Protein AF-A0A327SM67-F1 (afdb_monomer_lite)

Foldseek 3Di:
DPVVLVPLQVVQVVCQVVFHKDKWWFFALVVQVCCVVPVVVHPCVVPTDTFIWIDHLQWIDGDPDIDGLQQWDAWDADPVSQKIFTAGPVRDTPDMGHNPDRTPVSNVRSNSVCSNPVPD

Organism: NCBI:txid188932

pLDDT: mean 78.14, std 14.3, range [40.53, 94.38]

Secondary structure (DSSP, 8-state):
--HHHHHHHHHHHHHHHTT--EEEEE--HHHHHHHHHH-TTSGGGG--PPEEEEE-SSEEEETTEEEEGGGEEEEEEETTTTEEEEEETT--EEEEEE-SSS--HHHHHHHHHHHHH---

Radius of gyration: 15.09 Å; chains: 1; bounding box: 34×30×40 Å

Sequence (120 aa):
MLQFQVLYVPKALRELEANKSLTFQYINYDTALGKKLFATGTQSFLNVQPKEIIVTKDHLIIDSTKLMIADLNHFAVNSWISQISLHNKENKVVFSTATNGIFSGKSFVSLLDKLINSKD

Structure (mmCIF, N/CA/C/O backbone):
data_AF-A0A327SM67-F1
#
_entry.id   AF-A0A327SM67-F1
#
loop_
_atom_site.group_PDB
_atom_site.id
_atom_site.type_symbol
_atom_site.label_atom_id
_atom_site.label_alt_id
_atom_site.label_comp_id
_atom_site.label_asym_id
_atom_site.label_entity_id
_atom_site.label_seq_id
_atom_site.pdbx_PDB_ins_code
_atom_site.Cartn_x
_atom_site.Cartn_y
_atom_site.Cartn_z
_atom_site.occupancy
_atom_site.B_iso_or_equiv
_atom_site.auth_seq_id
_atom_site.auth_comp_id
_atom_site.auth_asym_id
_atom_site.auth_atom_id
_atom_site.pdbx_PDB_model_num
ATOM 1 N N . MET A 1 1 ? 20.160 7.576 11.859 1.00 43.25 1 MET A N 1
ATOM 2 C CA . MET A 1 1 ? 19.100 7.593 10.821 1.00 43.25 1 MET A CA 1
ATOM 3 C C . MET A 1 1 ? 17.802 6.889 11.289 1.00 43.25 1 MET A C 1
ATOM 5 O O . MET A 1 1 ? 17.096 6.331 10.464 1.00 43.25 1 MET A O 1
ATOM 9 N N . LEU A 1 2 ? 17.465 6.927 12.594 1.00 49.34 2 LEU A N 1
ATOM 10 C CA . LEU A 1 2 ? 16.304 6.230 13.196 1.00 49.34 2 LEU A CA 1
ATOM 11 C C . LEU A 1 2 ? 15.157 7.176 13.621 1.00 49.34 2 LEU A C 1
ATOM 13 O O . LEU A 1 2 ? 14.015 6.748 13.709 1.00 49.34 2 LEU A O 1
ATOM 17 N N . GLN A 1 3 ? 15.419 8.470 13.840 1.00 40.53 3 GLN A N 1
ATOM 18 C CA . GLN A 1 3 ? 14.426 9.394 14.418 1.00 40.53 3 GLN A CA 1
ATOM 19 C C . GLN A 1 3 ? 13.226 9.714 13.507 1.00 40.53 3 GLN A C 1
ATOM 21 O O . GLN A 1 3 ? 12.121 9.888 14.010 1.00 40.53 3 GLN A O 1
ATOM 26 N N . PHE A 1 4 ? 13.399 9.750 12.179 1.00 46.88 4 PHE A N 1
ATOM 27 C CA . PHE A 1 4 ? 12.300 10.090 11.258 1.00 46.88 4 PHE A CA 1
ATOM 28 C C . PHE A 1 4 ? 11.233 8.987 11.141 1.00 46.88 4 PHE A C 1
ATOM 30 O O . PHE A 1 4 ? 10.052 9.298 11.006 1.00 46.88 4 PHE A O 1
ATOM 37 N N . GLN A 1 5 ? 11.616 7.707 11.243 1.00 50.38 5 GLN A N 1
ATOM 38 C CA . GLN A 1 5 ? 10.654 6.592 11.246 1.00 50.38 5 GLN A CA 1
ATOM 39 C C . GLN A 1 5 ? 9.809 6.562 12.528 1.00 50.38 5 GLN A C 1
ATOM 41 O O . GLN A 1 5 ? 8.619 6.262 12.463 1.00 50.38 5 GLN A O 1
ATOM 46 N N . VAL A 1 6 ? 10.403 6.925 13.672 1.00 54.69 6 VAL A N 1
ATOM 47 C CA . VAL A 1 6 ? 9.759 6.862 14.998 1.00 54.69 6 VAL A CA 1
ATOM 48 C C . VAL A 1 6 ? 8.596 7.855 15.135 1.00 54.69 6 VAL A C 1
ATOM 50 O O . VAL A 1 6 ? 7.640 7.577 15.851 1.00 54.69 6 VAL A O 1
ATOM 53 N N . LEU A 1 7 ? 8.626 8.986 14.421 1.00 61.75 7 LEU A N 1
ATOM 54 C CA . LEU A 1 7 ? 7.580 10.018 14.509 1.00 61.75 7 LEU A CA 1
ATOM 55 C C . LEU A 1 7 ? 6.498 9.906 13.425 1.00 61.75 7 LEU A C 1
ATOM 57 O O . LEU A 1 7 ? 5.376 10.366 13.639 1.00 61.75 7 LEU A O 1
ATOM 61 N N . TYR A 1 8 ? 6.809 9.303 12.274 1.00 78.38 8 TYR A N 1
ATOM 62 C CA . TYR A 1 8 ? 5.882 9.255 11.142 1.00 78.38 8 TYR A CA 1
ATOM 63 C C . TYR A 1 8 ? 4.694 8.320 11.389 1.00 78.38 8 TYR A C 1
ATOM 65 O O . TYR A 1 8 ? 3.550 8.746 11.251 1.00 78.38 8 TYR A O 1
ATOM 73 N N . VAL A 1 9 ? 4.947 7.066 11.784 1.00 84.56 9 VAL A N 1
ATOM 74 C CA . VAL A 1 9 ? 3.886 6.052 11.924 1.00 84.56 9 VAL A CA 1
ATOM 75 C C . VAL A 1 9 ? 2.842 6.449 12.978 1.00 84.56 9 VAL A C 1
ATOM 77 O O . VAL A 1 9 ? 1.659 6.425 12.651 1.00 84.56 9 VAL A O 1
ATOM 80 N N . PRO A 1 10 ? 3.209 6.910 14.193 1.00 87.75 10 PRO A N 1
ATOM 81 C CA . PRO A 1 10 ? 2.212 7.329 15.180 1.00 87.75 10 PRO A CA 1
ATOM 82 C C . PRO A 1 10 ? 1.365 8.523 14.727 1.00 87.75 10 PRO A C 1
ATOM 84 O O . PRO A 1 10 ? 0.188 8.606 15.065 1.00 87.75 10 PRO A O 1
ATOM 87 N N . LYS A 1 11 ? 1.945 9.462 13.967 1.00 89.00 11 LYS A N 1
ATOM 88 C CA . LYS A 1 11 ? 1.199 10.595 13.407 1.00 89.00 11 LYS A CA 1
ATOM 89 C C . LYS A 1 11 ? 0.236 10.130 12.312 1.00 89.00 11 LYS A C 1
ATOM 91 O O . LYS A 1 11 ? -0.925 10.520 12.326 1.00 89.00 11 LYS A O 1
ATOM 96 N N . ALA A 1 12 ? 0.719 9.288 11.402 1.00 89.31 12 ALA A N 1
ATOM 97 C CA . ALA A 1 12 ? -0.068 8.706 10.324 1.00 89.31 12 ALA A CA 1
ATOM 98 C C . ALA A 1 12 ? -1.276 7.923 10.867 1.00 89.31 12 ALA A C 1
ATOM 100 O O . ALA A 1 12 ? -2.394 8.142 10.415 1.00 89.31 12 ALA A O 1
ATOM 101 N N . LEU A 1 13 ? -1.077 7.089 11.893 1.00 90.75 13 LEU A N 1
ATOM 102 C CA . LEU A 1 13 ? -2.164 6.347 12.539 1.00 90.75 13 LEU A CA 1
ATOM 103 C C . LEU A 1 13 ? -3.231 7.279 13.130 1.00 90.75 13 LEU A C 1
ATOM 105 O O . LEU A 1 13 ? -4.409 7.070 12.868 1.00 90.75 13 LEU A O 1
ATOM 109 N N . ARG A 1 14 ? -2.841 8.360 13.823 1.00 91.25 14 ARG A N 1
ATOM 110 C CA . ARG A 1 14 ? -3.805 9.350 14.347 1.00 91.25 14 ARG A CA 1
ATOM 111 C C . ARG A 1 14 ? -4.618 10.037 13.251 1.00 91.25 14 ARG A C 1
ATOM 113 O O . ARG A 1 14 ? -5.788 10.346 13.452 1.00 91.25 14 ARG A O 1
ATOM 120 N N . GLU A 1 15 ? -4.005 10.322 12.103 1.00 93.25 15 GLU A N 1
ATOM 121 C CA . GLU A 1 15 ? -4.730 10.898 10.966 1.00 93.25 15 GLU A CA 1
ATOM 122 C C . GLU A 1 15 ? -5.769 9.906 10.419 1.00 93.25 15 GLU A C 1
ATOM 124 O O . GLU A 1 15 ? -6.915 10.299 10.198 1.00 93.25 15 GLU A O 1
ATOM 129 N N . LEU A 1 16 ? -5.415 8.621 10.306 1.00 92.69 16 LEU A N 1
ATOM 130 C CA . LEU A 1 16 ? -6.344 7.561 9.896 1.00 92.69 16 LEU A CA 1
ATOM 131 C C . LEU A 1 16 ? -7.469 7.331 10.921 1.00 92.69 16 LEU A C 1
ATOM 133 O O . LEU A 1 16 ? -8.625 7.175 10.532 1.00 92.69 16 LEU A O 1
ATOM 137 N N . GLU A 1 17 ? -7.167 7.359 12.223 1.00 91.19 17 GLU A N 1
ATOM 138 C CA . GLU A 1 17 ? -8.159 7.276 13.310 1.00 91.19 17 GLU A CA 1
ATOM 139 C C . GLU A 1 17 ? -9.166 8.431 13.262 1.00 91.19 17 GLU A C 1
ATOM 141 O O . GLU A 1 17 ? -10.353 8.236 13.519 1.00 91.19 17 GLU A O 1
ATOM 146 N N . ALA A 1 18 ? -8.713 9.621 12.861 1.00 93.94 18 ALA A N 1
ATOM 147 C CA . ALA A 1 18 ? -9.557 10.789 12.626 1.00 93.94 18 ALA A CA 1
ATOM 148 C C . ALA A 1 18 ? -10.314 10.745 11.278 1.00 93.94 18 ALA A C 1
ATOM 150 O O . ALA A 1 18 ? -10.834 11.771 10.839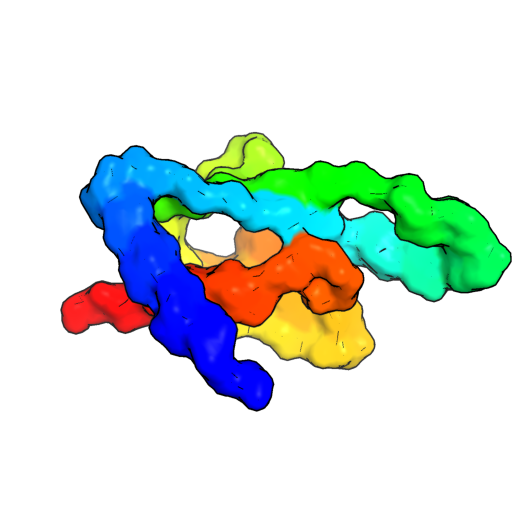 1.00 93.94 18 ALA A O 1
ATOM 151 N N . ASN A 1 19 ? -10.366 9.584 10.612 1.00 92.00 19 ASN A N 1
ATOM 152 C CA . ASN A 1 19 ? -10.963 9.363 9.289 1.00 92.00 19 ASN A CA 1
ATOM 153 C C . ASN A 1 19 ? -10.365 10.230 8.167 1.00 92.00 19 ASN A C 1
ATOM 155 O O . ASN A 1 19 ? -11.018 10.469 7.149 1.00 92.00 19 ASN A O 1
ATOM 159 N N . LYS A 1 20 ? -9.122 10.700 8.321 1.00 94.38 20 LYS A N 1
ATOM 160 C CA . LYS A 1 20 ? -8.383 11.345 7.229 1.00 94.38 20 LYS A CA 1
ATOM 161 C C . LYS A 1 20 ? -7.687 10.287 6.380 1.00 94.38 20 LYS A C 1
ATOM 163 O O . LYS A 1 20 ? -7.408 9.183 6.840 1.00 94.38 20 LYS A O 1
ATOM 168 N N . SER A 1 21 ? -7.397 10.637 5.133 1.00 93.12 21 SER A N 1
ATOM 169 C CA . SER A 1 21 ? -6.607 9.807 4.227 1.00 93.12 21 SER A CA 1
ATOM 170 C C . SER A 1 21 ? -5.152 10.266 4.173 1.00 93.12 21 SER A C 1
ATOM 172 O O . SER A 1 21 ? -4.869 11.459 4.276 1.00 93.12 21 SER A O 1
ATOM 174 N N . LEU A 1 22 ? -4.241 9.328 3.926 1.00 92.06 22 LEU A N 1
ATOM 175 C CA . LEU A 1 22 ? -2.829 9.589 3.657 1.00 92.06 22 LEU A CA 1
ATOM 176 C C . LEU A 1 22 ? -2.511 9.266 2.202 1.00 92.06 22 LEU A C 1
ATOM 178 O O . LEU A 1 22 ? -2.892 8.204 1.719 1.00 92.06 22 LEU A O 1
ATOM 182 N N . THR A 1 23 ? -1.761 10.134 1.530 1.00 90.19 23 THR A N 1
ATOM 183 C CA . THR A 1 23 ? -1.353 9.921 0.135 1.00 90.19 23 THR A CA 1
ATOM 184 C C . THR A 1 23 ? 0.138 9.622 0.055 1.00 90.19 23 THR A C 1
ATOM 186 O O . THR A 1 23 ? 0.968 10.374 0.567 1.00 90.19 23 THR A O 1
ATOM 189 N N . PHE A 1 24 ? 0.481 8.528 -0.617 1.00 85.38 24 PHE A N 1
ATOM 190 C CA . PHE A 1 24 ? 1.848 8.140 -0.942 1.00 85.38 24 PHE A CA 1
ATOM 191 C C . PHE A 1 24 ? 2.042 8.191 -2.450 1.00 85.38 24 PHE A C 1
ATOM 193 O O . PHE A 1 24 ? 1.218 7.687 -3.202 1.00 85.38 24 PHE A O 1
ATOM 200 N N . GLN A 1 25 ? 3.151 8.772 -2.889 1.00 82.62 25 GLN A N 1
ATOM 201 C CA . GLN A 1 25 ? 3.508 8.838 -4.302 1.00 82.62 25 GLN A CA 1
ATOM 202 C C . GLN A 1 25 ? 4.417 7.657 -4.650 1.00 82.62 25 GLN A C 1
ATOM 204 O O . GLN A 1 25 ? 5.375 7.399 -3.921 1.00 82.62 25 GLN A O 1
ATOM 209 N N . TYR A 1 26 ? 4.147 6.952 -5.747 1.00 77.38 26 TYR A N 1
ATOM 210 C CA . TYR A 1 26 ? 4.946 5.829 -6.243 1.00 77.38 26 TYR A CA 1
ATOM 211 C C . TYR A 1 26 ? 5.180 5.918 -7.752 1.00 77.38 26 TYR A C 1
ATOM 213 O O . TYR A 1 26 ? 4.542 6.691 -8.459 1.00 77.38 26 TYR A O 1
ATOM 221 N N . ILE A 1 27 ? 6.106 5.110 -8.262 1.00 73.81 27 ILE A N 1
ATOM 222 C CA . ILE A 1 27 ? 6.331 4.937 -9.700 1.00 73.81 27 ILE A CA 1
ATOM 223 C C . ILE A 1 27 ? 6.111 3.467 -10.015 1.00 73.81 27 ILE A C 1
ATOM 225 O O . ILE A 1 27 ? 6.690 2.608 -9.351 1.00 73.81 27 ILE A O 1
ATOM 229 N N . ASN A 1 28 ? 5.306 3.178 -11.040 1.00 70.62 28 ASN A N 1
ATOM 230 C CA . ASN A 1 28 ? 5.095 1.802 -11.474 1.00 70.62 28 ASN A CA 1
ATOM 231 C C . ASN A 1 28 ? 6.444 1.124 -11.783 1.00 70.62 28 ASN A C 1
ATOM 233 O O . ASN A 1 28 ? 7.319 1.711 -12.426 1.00 70.62 28 ASN A O 1
ATOM 237 N N . TYR A 1 29 ? 6.596 -0.113 -11.316 1.00 68.12 29 TYR A N 1
ATOM 238 C CA . TYR A 1 29 ? 7.802 -0.909 -11.460 1.00 68.12 29 TYR A CA 1
ATOM 239 C C . TYR A 1 29 ? 8.270 -1.020 -12.919 1.00 68.12 29 TYR A C 1
ATOM 241 O O . TYR A 1 29 ? 9.439 -0.755 -13.192 1.00 68.12 29 TYR A O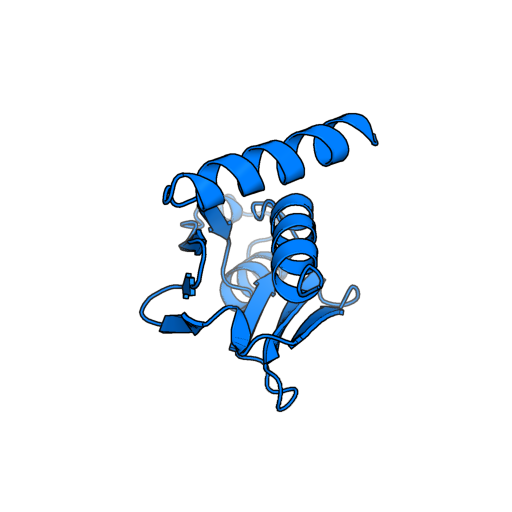 1
ATOM 249 N N . ASP A 1 30 ? 7.362 -1.300 -13.858 1.00 70.44 30 ASP A N 1
ATOM 250 C CA . ASP A 1 30 ? 7.698 -1.431 -15.284 1.00 70.44 30 ASP A CA 1
ATOM 251 C C . ASP A 1 30 ? 8.288 -0.132 -15.850 1.00 70.44 30 ASP A C 1
ATOM 253 O O . ASP A 1 30 ? 9.281 -0.139 -16.583 1.00 70.44 30 ASP A O 1
ATOM 257 N N . THR A 1 31 ? 7.732 1.010 -15.436 1.00 67.94 31 THR A N 1
ATOM 258 C CA . THR A 1 31 ? 8.224 2.340 -15.808 1.00 67.94 31 THR A CA 1
ATOM 259 C C . THR A 1 31 ? 9.613 2.602 -15.225 1.00 67.94 31 THR A C 1
ATOM 261 O O . THR A 1 31 ? 10.498 3.100 -15.926 1.00 67.94 31 THR A O 1
ATOM 264 N N . ALA A 1 32 ? 9.831 2.254 -13.954 1.00 68.56 32 ALA A N 1
ATOM 265 C CA . ALA A 1 32 ? 11.120 2.428 -13.290 1.00 68.56 32 ALA A CA 1
ATOM 266 C C . ALA A 1 32 ? 12.210 1.530 -13.901 1.00 68.56 32 ALA A C 1
ATOM 268 O O . ALA A 1 32 ? 13.333 1.986 -14.131 1.00 68.56 32 ALA A O 1
ATOM 269 N N . LEU A 1 33 ? 11.880 0.270 -14.202 1.00 66.56 33 LEU A N 1
ATOM 270 C CA . LEU A 1 33 ? 12.782 -0.691 -14.832 1.00 66.56 33 LEU A CA 1
ATOM 271 C C . LEU A 1 33 ? 13.143 -0.259 -16.258 1.00 66.56 33 LEU A C 1
ATOM 273 O O . LEU A 1 33 ? 14.324 -0.218 -16.601 1.00 66.56 33 LEU A O 1
ATOM 277 N N . GLY A 1 34 ? 12.152 0.146 -17.058 1.00 66.56 34 GLY A N 1
ATOM 278 C CA . GLY A 1 34 ? 12.375 0.659 -18.408 1.00 66.56 34 GLY A CA 1
ATOM 279 C C . GLY A 1 34 ? 13.311 1.870 -18.421 1.00 66.56 34 GLY A C 1
ATOM 280 O O . GLY A 1 34 ? 14.267 1.912 -19.189 1.00 66.56 34 GLY A O 1
ATOM 281 N N . LYS A 1 35 ? 13.130 2.836 -17.514 1.00 66.31 35 LYS A N 1
ATOM 282 C CA . LYS A 1 35 ? 14.044 3.989 -17.417 1.00 66.31 35 LYS A CA 1
ATOM 283 C C . LYS A 1 35 ? 15.444 3.593 -16.940 1.00 66.31 35 LYS A C 1
ATOM 285 O O . LYS A 1 35 ? 16.423 4.140 -17.441 1.00 66.31 35 LYS A O 1
ATOM 290 N N . LYS A 1 36 ? 15.564 2.634 -16.017 1.00 63.97 36 LYS A N 1
ATOM 291 C CA . LYS A 1 36 ? 16.868 2.126 -15.556 1.00 63.97 36 LYS A CA 1
ATOM 292 C C . LYS A 1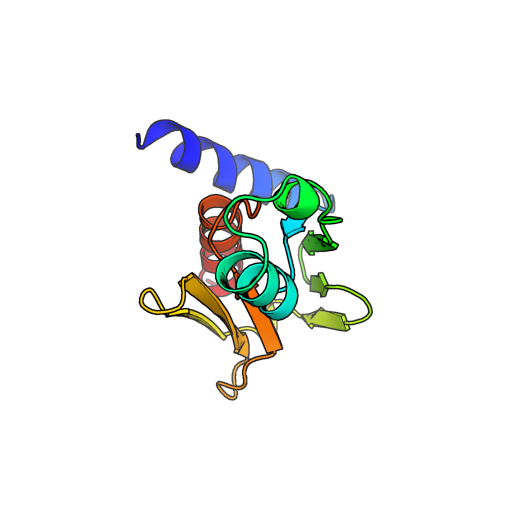 36 ? 17.656 1.447 -16.682 1.00 63.97 36 LYS A C 1
ATOM 294 O O . LYS A 1 36 ? 18.874 1.586 -16.722 1.00 63.97 36 LYS A O 1
ATOM 299 N N . LEU A 1 37 ? 16.973 0.723 -17.568 1.00 62.78 37 LEU A N 1
ATOM 300 C CA . LEU A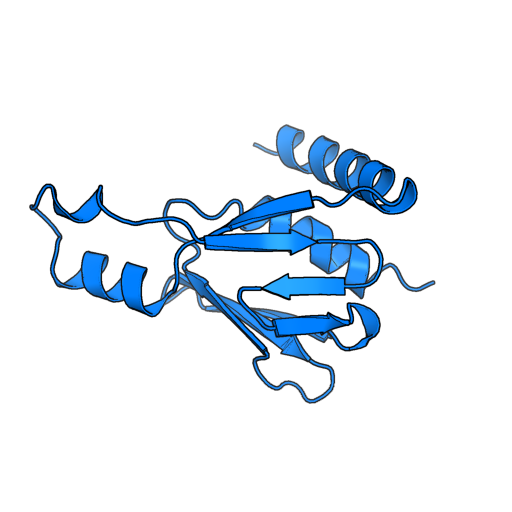 1 37 ? 17.596 -0.016 -18.668 1.00 62.78 37 LEU A CA 1
ATOM 301 C C . LEU A 1 37 ? 17.835 0.845 -19.918 1.00 62.78 37 LEU A C 1
ATOM 303 O O . LEU A 1 37 ? 18.838 0.647 -20.593 1.00 62.78 37 LEU A O 1
ATOM 307 N N . PHE A 1 38 ? 16.940 1.794 -20.217 1.00 61.59 38 PHE A N 1
ATOM 308 C CA . PHE A 1 38 ? 16.923 2.505 -21.504 1.00 61.59 38 PHE A CA 1
ATOM 309 C C 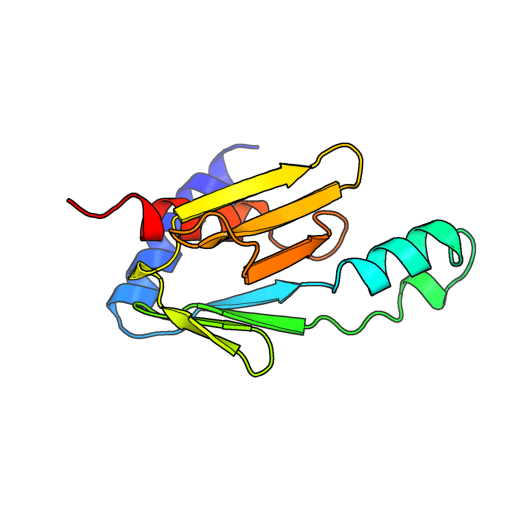. PHE A 1 38 ? 17.152 4.021 -21.420 1.00 61.59 38 PHE A C 1
ATOM 311 O O . PHE A 1 38 ? 17.280 4.664 -22.458 1.00 61.59 38 PHE A O 1
ATOM 318 N N . ALA A 1 39 ? 17.181 4.624 -20.226 1.00 57.47 39 ALA A N 1
ATOM 319 C CA . ALA A 1 39 ? 17.318 6.079 -20.067 1.00 57.47 39 ALA A CA 1
ATOM 320 C C . ALA A 1 39 ? 18.561 6.514 -19.272 1.00 57.47 39 ALA A C 1
ATOM 322 O O . ALA A 1 39 ? 18.744 7.713 -19.042 1.00 57.47 39 ALA A O 1
ATOM 323 N N . THR A 1 40 ? 19.429 5.581 -18.879 1.00 56.31 40 THR A N 1
ATOM 324 C CA . THR A 1 40 ? 20.730 5.858 -18.256 1.00 56.31 40 THR A CA 1
ATOM 325 C C . THR A 1 40 ? 21.591 6.721 -19.186 1.00 56.31 40 THR A C 1
ATOM 327 O O . THR A 1 40 ? 21.921 6.323 -20.296 1.00 56.31 40 THR A O 1
ATOM 330 N N . GLY A 1 41 ? 21.921 7.941 -18.746 1.00 54.12 41 GLY A N 1
ATOM 331 C CA . GLY A 1 41 ? 22.658 8.932 -19.547 1.00 54.12 41 GLY A CA 1
ATOM 332 C C . GLY A 1 41 ? 21.788 9.931 -20.322 1.00 54.12 41 GLY A C 1
ATOM 333 O O . GLY A 1 41 ? 22.327 10.778 -21.027 1.00 54.12 41 GLY A O 1
ATOM 334 N N . THR A 1 42 ? 20.457 9.888 -20.174 1.00 56.69 42 THR A N 1
ATOM 335 C CA . THR A 1 42 ? 19.530 10.831 -20.828 1.00 56.69 42 THR A CA 1
ATOM 336 C C . THR A 1 42 ? 18.725 11.636 -19.803 1.00 56.69 42 THR A C 1
ATOM 338 O O . THR A 1 42 ? 18.381 11.138 -18.731 1.00 56.69 42 THR A O 1
ATOM 341 N N . GLN A 1 43 ? 18.329 12.869 -20.147 1.00 53.50 43 GLN A N 1
ATOM 342 C CA . GLN A 1 43 ? 17.432 13.695 -19.314 1.00 53.50 43 GLN A CA 1
ATOM 343 C C . GLN A 1 43 ? 16.020 13.088 -19.152 1.00 53.50 43 GLN A C 1
ATOM 345 O O . GLN A 1 43 ? 15.222 13.547 -18.338 1.00 53.50 43 GLN A O 1
ATOM 350 N N . SER A 1 44 ? 15.714 12.013 -19.884 1.00 56.53 44 SER A N 1
ATOM 351 C CA . SER A 1 44 ? 14.422 11.328 -19.866 1.00 56.53 44 SER A CA 1
ATOM 352 C C . SER A 1 44 ? 14.126 10.616 -18.536 1.00 56.53 44 SER A C 1
ATOM 354 O O . SER A 1 44 ? 12.972 10.278 -18.278 1.00 56.53 44 SER A O 1
ATOM 356 N N . PHE A 1 45 ? 15.129 10.403 -17.674 1.00 52.66 45 PHE A N 1
ATOM 357 C CA . PHE A 1 45 ? 14.938 9.886 -16.311 1.00 52.66 45 PHE A CA 1
ATOM 358 C C . PHE A 1 45 ? 14.057 10.804 -15.439 1.00 52.66 45 PHE A C 1
ATOM 360 O O . PHE A 1 45 ? 13.367 10.313 -14.552 1.00 52.66 45 PHE A O 1
ATOM 367 N N . LEU A 1 46 ? 14.033 12.116 -15.716 1.00 54.69 46 LEU A N 1
ATOM 368 C CA . LEU A 1 46 ? 13.281 13.108 -14.934 1.00 54.69 46 LEU A CA 1
ATOM 369 C C . LEU A 1 46 ? 11.792 13.206 -15.319 1.00 54.69 46 LEU A C 1
ATOM 371 O O . LEU A 1 46 ? 10.997 13.722 -14.541 1.00 54.69 46 LEU A O 1
ATOM 375 N N . ASN A 1 47 ? 11.391 12.673 -16.479 1.00 62.78 47 ASN A N 1
ATOM 376 C CA . ASN A 1 47 ? 9.999 12.688 -16.949 1.00 62.78 47 ASN A CA 1
ATOM 377 C C . ASN A 1 47 ? 9.252 11.421 -16.521 1.00 62.78 47 ASN A C 1
ATOM 379 O O . ASN A 1 47 ? 8.844 10.611 -17.359 1.00 62.78 47 ASN A O 1
ATOM 383 N N . VAL A 1 48 ? 9.085 11.230 -15.214 1.00 66.38 48 VAL A N 1
ATOM 384 C CA . VAL A 1 48 ? 8.213 10.179 -14.682 1.00 66.38 48 VAL A CA 1
ATOM 385 C C . VAL A 1 48 ? 7.105 10.826 -13.870 1.00 66.38 48 VAL A C 1
ATOM 387 O O . VAL A 1 48 ? 7.375 11.492 -12.875 1.00 66.38 48 VAL A O 1
ATOM 390 N N . GLN A 1 49 ? 5.858 10.633 -14.301 1.00 74.06 49 GLN A N 1
ATOM 391 C CA . GLN A 1 49 ? 4.710 11.053 -13.509 1.00 74.06 49 GLN A CA 1
ATOM 392 C C . GLN A 1 49 ? 4.520 10.075 -12.343 1.00 74.06 49 GLN A C 1
ATOM 394 O O . GLN A 1 49 ? 4.343 8.875 -12.590 1.00 74.06 49 GLN A O 1
ATOM 399 N N . PRO A 1 50 ? 4.591 10.549 -11.087 1.00 76.44 50 PRO A N 1
ATOM 400 C CA . PRO A 1 50 ? 4.258 9.721 -9.945 1.00 76.44 50 PRO A CA 1
ATOM 401 C C . PRO A 1 50 ? 2.760 9.399 -9.948 1.00 76.44 50 PRO A C 1
ATOM 403 O O . PRO A 1 50 ? 1.931 10.184 -10.407 1.00 76.44 50 PRO A O 1
ATOM 406 N N . LYS A 1 51 ? 2.436 8.214 -9.445 1.00 83.25 51 LYS A N 1
ATOM 407 C CA . LYS A 1 51 ? 1.084 7.742 -9.167 1.00 83.25 51 LYS A CA 1
ATOM 408 C C . LYS A 1 51 ? 0.811 7.798 -7.672 1.00 83.25 51 LYS A C 1
ATOM 410 O O . LYS A 1 51 ? 1.739 7.774 -6.869 1.00 83.25 51 LYS A O 1
ATOM 415 N N . GLU A 1 52 ? -0.461 7.773 -7.304 1.00 88.06 52 GLU A N 1
ATOM 416 C CA . GLU A 1 52 ? -0.889 7.888 -5.914 1.00 88.06 52 GLU A CA 1
ATOM 417 C C . GLU A 1 52 ? -1.378 6.563 -5.338 1.00 88.06 52 GLU A C 1
ATOM 419 O O . GLU A 1 52 ? -2.072 5.784 -5.990 1.00 88.06 52 GLU A O 1
ATOM 424 N N . ILE A 1 53 ? -1.034 6.345 -4.074 1.00 89.06 53 ILE A N 1
ATOM 425 C CA . ILE A 1 53 ? -1.653 5.365 -3.195 1.00 89.06 53 ILE A CA 1
ATOM 426 C C . ILE A 1 53 ? -2.334 6.142 -2.082 1.00 89.06 53 ILE A C 1
ATOM 428 O O . ILE A 1 53 ? -1.671 6.861 -1.333 1.00 89.06 53 ILE A O 1
ATOM 432 N N . ILE A 1 54 ? -3.643 5.976 -1.949 1.00 92.44 54 ILE A N 1
ATOM 433 C CA . ILE A 1 54 ? -4.418 6.607 -0.887 1.00 92.44 54 ILE A CA 1
ATOM 434 C C . ILE A 1 54 ? -4.710 5.550 0.173 1.00 92.44 54 ILE A C 1
ATOM 436 O O . ILE A 1 54 ? -5.353 4.535 -0.091 1.00 92.44 54 ILE A O 1
ATOM 440 N N . VAL A 1 55 ? -4.230 5.789 1.387 1.00 92.19 55 VAL A N 1
ATOM 441 C CA . VAL A 1 55 ? -4.490 4.963 2.564 1.00 92.19 55 VAL A CA 1
ATOM 442 C C . VAL A 1 55 ? -5.601 5.624 3.364 1.00 92.19 55 VAL A C 1
ATOM 444 O O . VAL A 1 55 ? -5.499 6.785 3.752 1.00 92.19 55 VAL A O 1
ATOM 447 N N . THR A 1 56 ? -6.660 4.874 3.623 1.00 93.69 56 THR A N 1
ATOM 448 C CA . THR A 1 56 ? -7.697 5.209 4.605 1.00 93.69 56 THR A CA 1
ATOM 449 C C . THR A 1 56 ? -7.645 4.192 5.741 1.00 93.69 56 THR A C 1
ATOM 451 O O . THR A 1 56 ? -6.887 3.226 5.666 1.00 93.69 56 THR A O 1
ATOM 454 N N . LYS A 1 57 ? -8.458 4.383 6.784 1.00 91.44 57 LYS A N 1
ATOM 455 C CA . LYS A 1 57 ? -8.517 3.465 7.929 1.00 91.44 57 LYS A CA 1
ATOM 456 C C . LYS A 1 57 ? -8.737 2.002 7.522 1.00 91.44 57 LYS A C 1
ATOM 458 O O . LYS A 1 57 ? -8.084 1.120 8.066 1.00 91.44 57 LYS A O 1
ATOM 463 N N . ASP A 1 58 ? -9.618 1.768 6.550 1.00 92.62 58 ASP A N 1
ATOM 464 C CA . ASP A 1 58 ? -10.055 0.415 6.183 1.00 92.62 58 ASP A CA 1
ATOM 465 C C . ASP A 1 58 ? -9.579 -0.024 4.793 1.00 92.62 58 ASP A C 1
ATOM 467 O O . ASP A 1 58 ? -9.636 -1.209 4.461 1.00 92.62 58 ASP A O 1
ATOM 471 N N . HIS A 1 59 ? -9.120 0.915 3.960 1.00 94.12 59 HIS A N 1
ATOM 472 C CA . HIS A 1 59 ? -8.849 0.654 2.549 1.00 94.12 59 HIS A CA 1
ATOM 473 C C . HIS A 1 59 ? -7.535 1.243 2.061 1.00 94.12 59 HIS A C 1
ATOM 475 O O . HIS A 1 59 ? -7.157 2.355 2.431 1.00 94.12 59 HIS A O 1
ATOM 481 N N . LEU A 1 60 ? -6.932 0.522 1.121 1.00 92.56 60 LEU A N 1
ATOM 482 C CA . LEU A 1 60 ? -5.862 0.974 0.250 1.00 92.56 60 LEU A CA 1
ATOM 483 C C . LEU A 1 60 ? -6.436 1.203 -1.153 1.00 92.56 60 LEU A C 1
ATOM 485 O O . LEU A 1 60 ? -6.997 0.285 -1.748 1.00 92.56 60 LEU A O 1
ATOM 489 N N . ILE A 1 61 ? -6.317 2.417 -1.679 1.00 92.25 61 ILE A N 1
ATOM 490 C CA . ILE A 1 61 ? -6.772 2.775 -3.025 1.00 92.25 61 ILE A CA 1
ATOM 491 C C . ILE A 1 61 ? -5.537 3.004 -3.890 1.00 92.25 61 ILE A C 1
ATOM 493 O O . ILE A 1 61 ? -4.699 3.845 -3.565 1.00 92.25 61 ILE A O 1
ATOM 497 N N . ILE A 1 62 ? -5.419 2.235 -4.968 1.00 87.94 62 ILE A N 1
ATOM 498 C CA . ILE A 1 62 ? -4.306 2.281 -5.916 1.00 87.94 62 ILE A CA 1
ATOM 499 C C . ILE A 1 62 ? -4.900 2.262 -7.321 1.00 87.94 62 ILE A C 1
ATOM 501 O O . ILE A 1 62 ? -5.571 1.296 -7.689 1.00 87.94 62 ILE A O 1
ATOM 505 N N . ASP A 1 63 ? -4.637 3.302 -8.114 1.00 84.38 63 ASP A N 1
ATOM 506 C CA . ASP A 1 63 ? -5.289 3.499 -9.414 1.00 84.38 63 ASP A CA 1
ATOM 507 C C . ASP A 1 63 ? -6.833 3.381 -9.279 1.00 84.38 63 ASP A C 1
ATOM 509 O O . ASP A 1 63 ? -7.446 4.109 -8.500 1.00 84.38 63 ASP A O 1
ATOM 513 N N . SER A 1 64 ? -7.476 2.459 -10.003 1.00 84.06 64 SER A N 1
ATOM 514 C CA . SER A 1 64 ? -8.917 2.166 -9.908 1.00 84.06 64 SER A CA 1
ATOM 515 C C . SER A 1 64 ? -9.261 1.046 -8.917 1.00 84.06 64 SER A C 1
ATOM 517 O O . SER A 1 64 ? -10.432 0.695 -8.758 1.00 84.06 64 SER A O 1
ATOM 519 N N . THR A 1 65 ? -8.262 0.475 -8.245 1.00 87.75 65 THR A N 1
ATOM 520 C CA . THR A 1 65 ? -8.431 -0.662 -7.340 1.00 87.75 65 THR A CA 1
ATOM 521 C C . THR A 1 65 ? -8.584 -0.181 -5.904 1.00 87.75 65 THR A C 1
ATOM 523 O O . THR A 1 65 ? -7.760 0.576 -5.393 1.00 87.75 65 THR A O 1
ATOM 526 N N . LYS A 1 66 ? -9.616 -0.678 -5.220 1.00 92.44 66 LYS A N 1
ATOM 527 C CA . LYS A 1 66 ? -9.838 -0.470 -3.787 1.00 92.44 66 LYS A CA 1
ATOM 528 C C . LYS A 1 66 ? -9.694 -1.805 -3.060 1.00 92.44 66 LYS A C 1
ATOM 530 O O . LYS A 1 66 ? -10.502 -2.705 -3.257 1.00 92.44 66 LYS A O 1
ATOM 535 N N . LEU A 1 67 ? -8.667 -1.921 -2.227 1.00 91.31 67 LEU A N 1
ATOM 536 C CA . LEU A 1 67 ? -8.350 -3.112 -1.440 1.00 91.31 67 LEU A CA 1
ATOM 537 C C . LEU A 1 67 ? -8.743 -2.877 0.018 1.00 91.31 67 LEU A C 1
ATOM 539 O O . LEU A 1 67 ? -8.425 -1.823 0.568 1.00 91.31 67 LEU A O 1
ATOM 543 N N . MET A 1 68 ? -9.397 -3.841 0.664 1.00 93.19 68 MET A N 1
ATOM 544 C CA . MET A 1 68 ? -9.589 -3.791 2.114 1.00 93.19 68 MET A CA 1
ATOM 545 C C . MET A 1 68 ? -8.287 -4.163 2.817 1.00 93.19 68 MET A C 1
ATOM 547 O O . MET A 1 68 ? -7.689 -5.196 2.520 1.00 93.19 68 MET A O 1
ATOM 551 N N . ILE A 1 69 ? -7.875 -3.360 3.800 1.00 91.25 69 ILE A N 1
ATOM 552 C CA . ILE A 1 69 ? -6.690 -3.648 4.623 1.00 91.25 69 ILE A CA 1
ATOM 553 C C . ILE A 1 69 ? -6.846 -5.000 5.325 1.00 91.25 69 ILE A C 1
ATOM 555 O O . ILE A 1 69 ? -5.885 -5.751 5.460 1.00 91.25 69 ILE A O 1
ATOM 559 N N . ALA A 1 70 ? -8.077 -5.355 5.699 1.00 90.75 70 ALA A N 1
ATOM 560 C CA . ALA A 1 70 ? -8.390 -6.628 6.328 1.00 90.75 70 ALA A CA 1
ATOM 561 C C . ALA A 1 70 ? -8.107 -7.863 5.453 1.00 90.75 70 ALA A C 1
ATOM 563 O O . ALA A 1 70 ? -8.021 -8.954 6.019 1.00 90.75 70 ALA A O 1
ATOM 564 N N . ASP A 1 71 ? -7.954 -7.709 4.136 1.00 91.88 71 ASP A N 1
ATOM 565 C CA . ASP A 1 71 ? -7.663 -8.797 3.190 1.00 91.88 71 ASP A CA 1
ATOM 566 C C . ASP A 1 71 ? -6.173 -8.903 2.839 1.00 91.88 71 ASP A C 1
ATOM 568 O O . ASP A 1 71 ? -5.750 -9.840 2.152 1.00 91.88 71 ASP A O 1
ATOM 572 N N . LEU A 1 72 ? -5.369 -7.956 3.323 1.00 91.12 72 LEU A N 1
ATOM 573 C CA . LEU A 1 72 ? -3.922 -7.939 3.159 1.00 91.12 72 LEU A CA 1
ATOM 574 C C . LEU A 1 72 ? -3.254 -8.865 4.181 1.00 91.12 72 LEU A C 1
ATOM 576 O O . LEU A 1 72 ? -3.781 -9.092 5.269 1.00 91.12 72 LEU A O 1
ATOM 580 N N . ASN A 1 73 ? -2.093 -9.407 3.812 1.00 90.19 73 ASN A N 1
ATOM 581 C CA . ASN A 1 73 ? -1.330 -10.338 4.642 1.00 90.19 73 ASN A CA 1
ATOM 582 C C . ASN A 1 73 ? 0.073 -9.811 4.967 1.00 90.19 73 ASN A C 1
ATOM 584 O O . ASN A 1 73 ? 0.422 -9.665 6.129 1.00 90.19 73 ASN A O 1
ATOM 588 N N . HIS A 1 74 ? 0.898 -9.525 3.958 1.00 85.44 74 HIS A N 1
ATOM 589 C CA . HIS A 1 74 ? 2.268 -9.061 4.191 1.00 85.44 74 HIS A CA 1
ATOM 590 C C . HIS A 1 74 ? 2.872 -8.381 2.959 1.00 85.44 74 HIS A C 1
ATOM 592 O O . HIS A 1 74 ? 2.332 -8.449 1.849 1.00 85.44 74 HIS A O 1
ATOM 598 N N . PHE A 1 75 ? 4.035 -7.762 3.162 1.00 84.06 75 PHE A N 1
ATOM 599 C CA . PHE A 1 75 ? 4.916 -7.316 2.088 1.00 84.06 75 PHE A CA 1
ATOM 600 C C . PHE A 1 75 ? 6.047 -8.304 1.840 1.00 84.06 75 PHE A C 1
ATOM 602 O O . PHE A 1 75 ? 6.638 -8.820 2.787 1.00 84.06 75 PHE A O 1
ATOM 609 N N . ALA A 1 76 ? 6.418 -8.477 0.576 1.00 84.50 76 ALA A N 1
ATOM 610 C CA . ALA A 1 76 ? 7.666 -9.115 0.187 1.00 84.50 76 ALA A CA 1
ATOM 611 C C . ALA A 1 76 ? 8.573 -8.095 -0.510 1.00 84.50 76 ALA A C 1
ATOM 613 O O . ALA A 1 76 ? 8.124 -7.284 -1.321 1.00 84.50 76 ALA A O 1
ATOM 614 N N . VAL A 1 77 ? 9.865 -8.120 -0.177 1.00 82.00 77 VAL A N 1
ATOM 615 C CA . VAL A 1 77 ? 10.877 -7.251 -0.787 1.00 82.00 77 VAL A CA 1
ATOM 616 C C . VAL A 1 77 ? 11.816 -8.108 -1.615 1.00 82.00 77 VAL A C 1
ATOM 618 O O . VAL A 1 77 ? 12.458 -9.018 -1.095 1.00 82.00 77 VAL A O 1
ATOM 621 N N . ASN A 1 78 ? 11.937 -7.783 -2.897 1.00 83.00 78 ASN A N 1
ATOM 622 C CA . ASN A 1 78 ? 12.932 -8.371 -3.774 1.00 83.00 78 ASN A CA 1
ATOM 623 C C . ASN A 1 78 ? 14.048 -7.354 -4.036 1.00 83.00 78 ASN A C 1
ATOM 625 O O . ASN A 1 78 ? 13.959 -6.500 -4.924 1.00 83.00 78 ASN A O 1
ATOM 629 N N . SER A 1 79 ? 15.116 -7.455 -3.244 1.00 76.94 79 SER A N 1
ATOM 630 C CA . SER A 1 79 ? 16.268 -6.550 -3.310 1.00 76.94 79 SER A CA 1
ATOM 631 C C . SER A 1 79 ? 17.035 -6.645 -4.629 1.00 76.94 79 SER A C 1
ATOM 633 O O . SER A 1 79 ? 17.582 -5.638 -5.072 1.00 76.94 79 SER A O 1
ATOM 635 N N . TRP A 1 80 ? 17.039 -7.812 -5.287 1.00 76.50 80 TRP A N 1
ATOM 636 C CA . TRP A 1 80 ? 17.742 -8.016 -6.561 1.00 76.50 80 TRP A CA 1
ATOM 637 C C . TRP A 1 80 ? 17.204 -7.092 -7.654 1.00 76.50 80 TRP A C 1
ATOM 639 O O . TRP A 1 80 ? 17.961 -6.463 -8.392 1.00 76.50 80 TRP A O 1
ATOM 649 N N . ILE A 1 81 ? 15.879 -6.957 -7.708 1.00 76.81 81 ILE A N 1
ATOM 650 C CA . ILE A 1 81 ? 15.196 -6.119 -8.694 1.00 76.81 81 ILE A CA 1
ATOM 651 C C . ILE A 1 81 ? 14.678 -4.794 -8.129 1.00 76.81 81 ILE A C 1
ATOM 653 O O . ILE A 1 81 ? 14.067 -4.030 -8.869 1.00 76.81 81 ILE A O 1
ATOM 657 N N . SER A 1 82 ? 14.950 -4.492 -6.855 1.00 76.31 82 SER A N 1
ATOM 658 C CA . SER A 1 82 ? 14.449 -3.289 -6.171 1.00 76.31 82 SER A CA 1
ATOM 659 C C . SER A 1 82 ? 12.919 -3.170 -6.235 1.00 76.31 82 SER A C 1
ATOM 661 O O . SER A 1 82 ? 12.375 -2.111 -6.537 1.00 76.31 82 SER A O 1
ATOM 663 N N . GLN A 1 83 ? 12.217 -4.271 -5.967 1.00 83.75 83 GLN A N 1
ATOM 664 C CA . GLN A 1 83 ? 10.755 -4.328 -5.981 1.00 83.75 83 GLN A CA 1
ATOM 665 C C . GLN A 1 83 ? 10.218 -4.595 -4.578 1.00 83.75 83 GLN A C 1
ATOM 667 O O . GLN A 1 83 ? 10.817 -5.332 -3.793 1.00 83.75 83 GLN A O 1
ATOM 672 N N . ILE A 1 84 ? 9.058 -4.022 -4.287 1.00 83.62 84 ILE A N 1
ATOM 673 C CA . ILE A 1 84 ? 8.212 -4.431 -3.176 1.00 83.62 84 ILE A CA 1
ATOM 674 C C . ILE A 1 84 ? 6.849 -4.872 -3.699 1.00 83.62 84 ILE A C 1
ATOM 676 O O . ILE A 1 84 ? 6.287 -4.218 -4.579 1.00 83.62 84 ILE A O 1
ATOM 680 N N . SER A 1 85 ? 6.324 -5.967 -3.159 1.00 88.19 85 SER A N 1
ATOM 681 C CA . SER A 1 85 ? 4.996 -6.497 -3.465 1.00 88.19 85 SER A CA 1
ATOM 682 C C . SER A 1 85 ? 4.152 -6.625 -2.204 1.00 88.19 85 SER A C 1
ATOM 684 O O . SER A 1 85 ? 4.651 -6.964 -1.134 1.00 88.19 85 SER A O 1
ATOM 686 N N . LEU A 1 86 ? 2.859 -6.348 -2.339 1.00 88.81 86 LEU A N 1
ATOM 687 C CA . LEU A 1 86 ? 1.842 -6.542 -1.316 1.00 88.81 86 LEU A CA 1
ATOM 688 C C . LEU A 1 86 ? 1.040 -7.795 -1.657 1.00 88.81 86 LEU A C 1
ATOM 690 O O . LEU A 1 86 ? 0.551 -7.934 -2.783 1.00 88.81 86 LEU A O 1
ATOM 694 N N . HIS A 1 87 ? 0.900 -8.680 -0.677 1.00 91.19 87 HIS A N 1
ATOM 695 C CA . HIS A 1 87 ? 0.208 -9.951 -0.822 1.00 91.19 87 HIS A CA 1
ATOM 696 C C . HIS A 1 87 ? -1.096 -9.952 -0.027 1.00 91.19 87 HIS A C 1
ATOM 698 O O . HIS A 1 87 ? -1.153 -9.445 1.097 1.00 91.19 87 HIS A O 1
ATOM 704 N N . ASN A 1 88 ? -2.141 -10.540 -0.606 1.00 92.31 88 ASN A N 1
ATOM 705 C CA . ASN A 1 88 ? -3.390 -10.809 0.104 1.00 92.31 88 ASN A CA 1
ATOM 706 C C . ASN A 1 88 ? -3.290 -12.092 0.953 1.00 92.31 88 ASN A C 1
ATOM 708 O O . ASN A 1 88 ? -2.267 -12.781 0.961 1.00 92.31 88 ASN A O 1
ATOM 712 N N . LYS A 1 89 ? -4.374 -12.443 1.649 1.00 90.31 89 LYS A N 1
ATOM 713 C CA . LYS A 1 89 ? -4.487 -13.684 2.441 1.00 90.31 89 LYS A CA 1
ATOM 714 C C . LYS A 1 89 ? -4.310 -14.984 1.647 1.00 90.31 89 LYS A C 1
ATOM 716 O O . LYS A 1 89 ? -3.946 -15.997 2.228 1.00 90.31 89 LYS A O 1
ATOM 721 N N . GLU A 1 90 ? -4.515 -14.958 0.332 1.00 92.75 90 GLU A N 1
ATOM 722 C CA . GLU A 1 90 ? -4.249 -16.091 -0.568 1.00 92.75 90 GLU A CA 1
ATOM 723 C C . GLU A 1 90 ? -2.794 -16.110 -1.079 1.00 92.75 90 GLU A C 1
ATOM 725 O O . GLU A 1 90 ? -2.462 -16.876 -1.981 1.00 92.75 90 GLU A O 1
ATOM 730 N N . ASN A 1 91 ? -1.925 -15.241 -0.549 1.00 89.88 91 ASN A N 1
ATOM 731 C CA . ASN A 1 91 ? -0.555 -14.992 -1.007 1.00 89.88 91 ASN A CA 1
ATOM 732 C C . ASN A 1 91 ? -0.428 -14.502 -2.461 1.00 89.88 91 ASN A C 1
ATOM 734 O O . ASN A 1 91 ? 0.680 -14.456 -3.002 1.00 89.88 91 ASN A O 1
ATOM 738 N N . LYS A 1 92 ? -1.521 -14.058 -3.088 1.00 92.38 92 LYS A N 1
ATOM 739 C CA . LYS A 1 92 ? -1.488 -13.437 -4.418 1.00 92.38 92 LYS A CA 1
ATOM 740 C C . LYS A 1 92 ? -0.979 -12.003 -4.319 1.00 92.38 92 LYS A C 1
ATOM 742 O O . LYS A 1 92 ? -1.372 -11.260 -3.419 1.00 92.38 92 LYS A O 1
ATOM 747 N N . VAL A 1 93 ? -0.137 -11.609 -5.274 1.00 90.00 93 VAL A N 1
ATOM 748 C CA . VAL A 1 93 ? 0.329 -10.223 -5.413 1.00 90.00 93 VAL A CA 1
ATOM 749 C C . VAL A 1 93 ? -0.843 -9.356 -5.866 1.00 90.00 93 VAL A C 1
ATOM 751 O O . VAL A 1 93 ? -1.368 -9.550 -6.959 1.00 90.00 93 VAL A O 1
ATOM 754 N N . VAL A 1 94 ? -1.240 -8.399 -5.031 1.00 89.12 94 VAL A N 1
ATOM 755 C CA . VAL A 1 94 ? -2.315 -7.433 -5.334 1.00 89.12 94 VAL A CA 1
ATOM 756 C C . VAL A 1 94 ? -1.781 -6.048 -5.688 1.00 89.12 94 VAL A C 1
ATOM 758 O O . VAL A 1 94 ? -2.500 -5.226 -6.246 1.00 89.12 94 VAL A O 1
ATOM 761 N N . PHE A 1 95 ? -0.511 -5.788 -5.384 1.00 86.00 95 PHE A N 1
ATOM 762 C CA . PHE A 1 95 ? 0.185 -4.566 -5.761 1.00 86.00 95 PHE A CA 1
ATOM 763 C C . PHE A 1 95 ? 1.693 -4.809 -5.780 1.00 86.00 95 PHE A C 1
ATOM 765 O O . PHE A 1 95 ? 2.210 -5.568 -4.961 1.00 86.00 95 PHE A O 1
ATOM 772 N N . SER A 1 96 ? 2.414 -4.147 -6.685 1.00 84.19 96 SER A N 1
ATOM 773 C CA . SER A 1 96 ? 3.871 -4.084 -6.619 1.00 84.19 96 SER A CA 1
ATOM 774 C C . SER A 1 96 ? 4.400 -2.768 -7.179 1.00 84.19 96 SER A C 1
ATOM 776 O O . SER A 1 96 ? 3.799 -2.172 -8.071 1.00 84.19 96 SER A O 1
ATOM 778 N N . THR A 1 97 ? 5.524 -2.302 -6.643 1.00 77.38 97 THR A N 1
ATOM 779 C CA . THR A 1 97 ? 6.172 -1.059 -7.070 1.00 77.38 97 THR A CA 1
ATOM 780 C C . THR A 1 97 ? 7.685 -1.148 -6.915 1.00 77.38 97 THR A C 1
ATOM 782 O O . THR A 1 97 ? 8.206 -1.963 -6.150 1.00 77.38 97 THR A O 1
ATOM 785 N N . ALA A 1 98 ? 8.399 -0.286 -7.635 1.00 75.25 98 ALA A N 1
ATOM 786 C CA . ALA A 1 98 ? 9.824 -0.070 -7.437 1.00 75.25 98 ALA A CA 1
ATOM 787 C C . ALA A 1 98 ? 10.101 0.612 -6.083 1.00 75.25 98 ALA A C 1
ATOM 789 O O . ALA A 1 98 ? 9.341 1.478 -5.644 1.00 75.25 98 ALA A O 1
ATOM 790 N N . THR A 1 99 ? 11.201 0.238 -5.425 1.00 69.00 99 THR A N 1
ATOM 791 C CA . THR A 1 99 ? 11.667 0.829 -4.153 1.00 69.00 99 THR A CA 1
ATOM 792 C C . THR A 1 99 ? 12.716 1.928 -4.347 1.00 69.00 99 THR A C 1
ATOM 794 O O . THR A 1 99 ? 13.110 2.600 -3.395 1.00 69.00 99 THR A O 1
ATOM 797 N N . ASN A 1 100 ? 13.163 2.133 -5.582 1.00 62.56 100 ASN A N 1
ATOM 798 C CA . ASN A 1 100 ? 14.202 3.067 -5.991 1.00 62.56 100 ASN A CA 1
ATOM 799 C C . ASN A 1 100 ? 13.607 4.426 -6.416 1.00 62.56 100 ASN A C 1
ATOM 801 O O . ASN A 1 100 ? 12.789 4.504 -7.329 1.00 62.56 100 ASN A O 1
ATOM 805 N N . GLY A 1 101 ? 14.068 5.514 -5.786 1.00 56.56 101 GLY A N 1
ATOM 806 C CA . GLY A 1 101 ? 13.910 6.889 -6.281 1.00 56.56 101 GLY A CA 1
ATOM 807 C C . GLY A 1 101 ? 12.878 7.750 -5.545 1.00 56.56 101 GLY A C 1
ATOM 808 O O . GLY A 1 101 ? 13.268 8.645 -4.805 1.00 56.56 101 GLY A O 1
ATOM 809 N N . ILE A 1 102 ? 11.581 7.524 -5.784 1.00 55.12 102 ILE A N 1
ATOM 810 C CA . ILE A 1 102 ? 10.504 8.488 -5.433 1.00 55.12 102 ILE A CA 1
ATOM 811 C C . ILE A 1 102 ? 9.468 7.908 -4.458 1.00 55.12 102 ILE A C 1
ATOM 813 O O . ILE A 1 102 ? 8.685 8.639 -3.855 1.00 55.12 102 ILE A O 1
ATOM 817 N N . PHE A 1 103 ? 9.499 6.597 -4.230 1.00 61.78 103 PHE A N 1
ATOM 818 C CA . PHE A 1 103 ? 8.595 5.962 -3.286 1.00 61.78 103 PHE A CA 1
ATOM 819 C C . PHE A 1 103 ? 9.078 6.199 -1.853 1.00 61.78 103 PHE A C 1
ATOM 821 O O . PHE A 1 103 ? 10.181 5.782 -1.487 1.00 61.78 103 PHE A O 1
ATOM 828 N N . SER A 1 104 ? 8.237 6.790 -1.000 1.00 66.94 104 SER A N 1
ATOM 829 C CA . SER A 1 104 ? 8.431 6.833 0.459 1.00 66.94 104 SER A CA 1
ATOM 830 C C . SER A 1 104 ? 8.215 5.444 1.089 1.00 66.94 104 SER A C 1
ATOM 832 O O . SER A 1 104 ? 7.545 5.279 2.108 1.00 66.94 104 SER A O 1
ATOM 834 N N . GLY A 1 105 ? 8.818 4.420 0.477 1.00 70.06 105 GLY A N 1
ATOM 835 C CA . GLY A 1 105 ? 8.521 3.012 0.689 1.00 70.06 105 GLY A CA 1
ATOM 836 C C . GLY A 1 105 ? 8.775 2.555 2.110 1.00 70.06 105 GLY A C 1
ATOM 837 O O . GLY A 1 105 ? 7.975 1.808 2.647 1.00 70.06 105 GLY A O 1
ATOM 838 N N . LYS A 1 106 ? 9.814 3.064 2.780 1.00 74.31 106 LYS A N 1
ATOM 839 C CA . LYS A 1 106 ? 10.038 2.739 4.197 1.00 74.31 106 LYS A CA 1
ATOM 840 C C . LYS A 1 106 ? 8.878 3.204 5.082 1.00 74.31 106 LYS A C 1
ATOM 842 O O . LYS A 1 106 ? 8.433 2.444 5.930 1.00 74.31 106 LYS A O 1
ATOM 847 N N . SER A 1 107 ? 8.380 4.421 4.876 1.00 78.31 107 SER A N 1
ATOM 848 C CA . SER A 1 107 ? 7.265 4.978 5.650 1.00 78.31 107 SER A CA 1
ATOM 849 C C . SER A 1 107 ? 5.945 4.278 5.330 1.00 78.31 107 SER A C 1
ATOM 851 O O . SER A 1 107 ? 5.189 3.955 6.242 1.00 78.31 107 SER A O 1
ATOM 853 N N . PHE A 1 108 ? 5.701 4.001 4.048 1.00 81.81 108 PHE A N 1
ATOM 854 C CA . PHE A 1 108 ? 4.530 3.259 3.583 1.00 81.81 108 PHE A CA 1
ATOM 855 C C . PHE A 1 108 ? 4.484 1.841 4.157 1.00 81.81 108 PHE A C 1
ATOM 857 O O . PHE A 1 108 ? 3.479 1.436 4.735 1.00 81.81 108 PHE A O 1
ATOM 864 N N . VAL A 1 109 ? 5.596 1.110 4.053 1.00 80.94 109 VAL A N 1
ATOM 865 C CA . VAL A 1 109 ? 5.718 -0.263 4.555 1.00 80.94 109 VAL A CA 1
ATOM 866 C C . VAL A 1 109 ? 5.559 -0.303 6.060 1.00 80.94 109 VAL A C 1
ATOM 868 O O . VAL A 1 109 ? 4.788 -1.114 6.549 1.00 80.94 109 VAL A O 1
ATOM 871 N N . SER A 1 110 ? 6.229 0.583 6.803 1.00 84.81 110 SER A N 1
ATOM 872 C CA . SER A 1 110 ? 6.097 0.610 8.262 1.00 84.81 110 SER A CA 1
ATOM 873 C C . SER A 1 110 ? 4.677 0.953 8.726 1.00 84.81 110 SER A C 1
ATOM 875 O O . SER A 1 110 ? 4.229 0.413 9.734 1.00 84.81 110 SER A O 1
ATOM 877 N N . LEU A 1 111 ? 3.961 1.830 8.012 1.00 87.12 111 LEU A N 1
ATOM 878 C CA . LEU A 1 111 ? 2.563 2.136 8.316 1.00 87.12 111 LEU A CA 1
ATOM 879 C C . LEU A 1 111 ? 1.654 0.932 8.043 1.00 87.12 111 LEU A C 1
ATOM 881 O O . LEU A 1 111 ? 0.867 0.563 8.909 1.00 87.12 111 LEU A O 1
ATOM 885 N N . LEU A 1 112 ? 1.751 0.324 6.859 1.00 86.12 112 LEU A N 1
ATOM 886 C CA . LEU A 1 112 ? 0.883 -0.797 6.503 1.00 86.12 112 LEU A CA 1
ATOM 887 C C . LEU A 1 112 ? 1.211 -2.070 7.280 1.00 86.12 112 LEU A C 1
ATOM 889 O O . LEU A 1 112 ? 0.286 -2.782 7.640 1.00 86.12 112 LEU A O 1
ATOM 893 N N . ASP A 1 113 ? 2.478 -2.326 7.608 1.00 85.94 113 ASP A N 1
ATOM 894 C CA . ASP A 1 113 ? 2.860 -3.398 8.532 1.00 85.94 113 ASP A CA 1
ATOM 895 C C . ASP A 1 113 ? 2.141 -3.237 9.874 1.00 85.94 113 ASP A C 1
ATOM 897 O O . ASP A 1 113 ? 1.562 -4.194 10.382 1.00 85.94 113 ASP A O 1
ATOM 901 N N . LYS A 1 114 ? 2.072 -2.005 10.403 1.00 88.00 114 LYS A N 1
ATOM 902 C CA . LYS A 1 114 ? 1.249 -1.733 11.581 1.00 88.00 114 LYS A CA 1
ATOM 903 C C . LYS A 1 114 ? -0.229 -1.949 11.319 1.00 88.00 114 LYS A C 1
ATOM 905 O O . LYS A 1 114 ? -0.827 -2.666 12.092 1.00 88.00 114 LYS A O 1
ATOM 910 N N . LEU A 1 115 ? -0.814 -1.428 10.249 1.00 86.38 115 LEU A N 1
ATOM 911 C CA . LEU A 1 115 ? -2.250 -1.608 9.989 1.00 86.38 115 LEU A CA 1
ATOM 912 C C . LEU A 1 115 ? -2.664 -3.077 9.779 1.00 86.38 115 LEU A C 1
ATOM 914 O O . LEU A 1 115 ? -3.786 -3.453 10.109 1.00 86.38 115 LEU A O 1
ATOM 918 N N . ILE A 1 116 ? -1.771 -3.906 9.236 1.00 85.88 116 ILE A N 1
ATOM 919 C CA . ILE A 1 116 ? -2.010 -5.334 9.011 1.00 85.88 116 ILE A CA 1
ATOM 920 C C . ILE A 1 116 ? -1.824 -6.128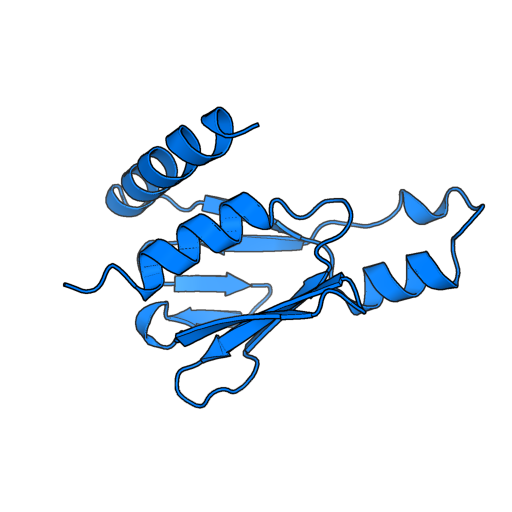 10.310 1.00 85.88 116 ILE A C 1
ATOM 922 O O . ILE A 1 116 ? -2.676 -6.948 10.652 1.00 85.88 116 ILE A O 1
ATOM 926 N N . ASN A 1 117 ? -0.739 -5.861 11.043 1.00 82.69 117 ASN A N 1
ATOM 927 C CA . ASN A 1 117 ? -0.348 -6.626 12.230 1.00 82.69 117 ASN A CA 1
ATOM 928 C C . ASN A 1 117 ? -0.849 -6.031 13.558 1.00 82.69 117 ASN A C 1
ATOM 930 O O . ASN A 1 117 ? -0.624 -6.631 14.601 1.00 82.69 117 ASN A O 1
ATOM 934 N N . SER A 1 118 ? -1.501 -4.863 13.567 1.00 72.06 118 SER A N 1
ATOM 935 C CA . SER A 1 118 ? -2.077 -4.248 14.778 1.00 72.06 118 SER A CA 1
ATOM 936 C C . SER A 1 118 ? -3.482 -4.748 15.102 1.00 72.06 118 SER A C 1
ATOM 938 O O . SER A 1 118 ? -4.215 -4.062 15.811 1.00 72.06 118 SER A O 1
ATOM 940 N N . LYS A 1 119 ? -3.899 -5.889 14.550 1.00 53.88 119 LYS A N 1
ATOM 941 C CA . LYS A 1 119 ? -5.118 -6.554 15.003 1.00 53.88 119 LYS A CA 1
ATOM 942 C C . LYS A 1 119 ? -4.787 -7.286 16.302 1.00 53.88 119 LYS A C 1
ATOM 944 O O . LYS A 1 119 ? -4.022 -8.239 16.240 1.00 53.88 119 LYS A O 1
ATOM 949 N N . ASP A 1 120 ? -5.319 -6.733 17.395 1.00 43.31 120 ASP A N 1
ATOM 950 C CA . ASP A 1 120 ? -5.426 -7.247 18.774 1.00 43.31 120 ASP A CA 1
ATOM 951 C C . ASP A 1 120 ? -4.680 -8.553 19.106 1.00 43.31 120 ASP A C 1
ATOM 953 O O . ASP A 1 120 ? -5.087 -9.631 18.612 1.00 43.31 120 ASP A O 1
#